Protein AF-A0A7V9UBV5-F1 (afdb_monomer_lite)

pLDDT: mean 81.03, std 19.46, range [36.88, 96.69]

Sequence (121 aa):
MRNALNIVEEVASTDLDSKALVRKEPTPKQLLAAELLCLGRPIKEIMVEVGIARSTLTRWRGSETFRSACSRMQEEIDEQRRQRLLTLSDEVVTALEQHLREGDVEVALELFRAMQGRRLE

Structure (mmCIF, N/CA/C/O backbone):
data_AF-A0A7V9UBV5-F1
#
_entry.id   AF-A0A7V9UBV5-F1
#
loop_
_atom_site.group_PDB
_atom_site.id
_atom_site.type_symbol
_atom_site.label_atom_id
_atom_site.label_alt_id
_atom_site.label_comp_id
_atom_site.label_asym_id
_atom_site.label_entity_id
_atom_site.label_seq_id
_atom_site.pdbx_PDB_ins_code
_atom_site.Cartn_x
_atom_site.Cartn_y
_atom_site.Cartn_z
_atom_site.occupancy
_atom_site.B_iso_or_equiv
_atom_site.auth_seq_id
_atom_site.auth_comp_id
_atom_site.auth_asym_id
_atom_site.auth_atom_id
_atom_site.pdbx_PDB_model_num
ATOM 1 N N . MET A 1 1 ? 64.851 37.289 3.596 1.00 40.97 1 MET A N 1
ATOM 2 C CA . MET A 1 1 ? 63.660 37.198 4.468 1.00 40.97 1 MET A CA 1
ATOM 3 C C . MET A 1 1 ? 62.559 36.548 3.650 1.00 40.97 1 MET A C 1
ATOM 5 O O . MET A 1 1 ? 62.185 37.101 2.626 1.00 40.97 1 MET A O 1
ATOM 9 N N . ARG A 1 2 ? 62.180 35.312 4.004 1.00 36.91 2 ARG A N 1
ATOM 10 C CA . ARG A 1 2 ? 61.186 34.497 3.284 1.00 36.91 2 ARG A CA 1
ATOM 11 C C . ARG A 1 2 ? 59.822 35.179 3.391 1.00 36.91 2 ARG A C 1
ATOM 13 O O . ARG A 1 2 ? 59.359 35.433 4.496 1.00 36.91 2 ARG A O 1
ATOM 20 N N . ASN A 1 3 ? 59.260 35.537 2.242 1.00 36.88 3 ASN A N 1
ATOM 21 C CA . ASN A 1 3 ? 58.060 36.352 2.125 1.00 36.88 3 ASN A CA 1
ATOM 22 C C . ASN A 1 3 ? 56.827 35.496 2.451 1.00 36.88 3 ASN A C 1
ATOM 24 O O . ASN A 1 3 ? 56.643 34.432 1.861 1.00 36.88 3 ASN A O 1
ATOM 28 N N . ALA A 1 4 ? 56.001 35.952 3.392 1.00 46.19 4 ALA A N 1
ATOM 29 C CA . ALA A 1 4 ? 54.821 35.266 3.927 1.00 46.19 4 ALA A CA 1
ATOM 30 C C . ALA A 1 4 ? 5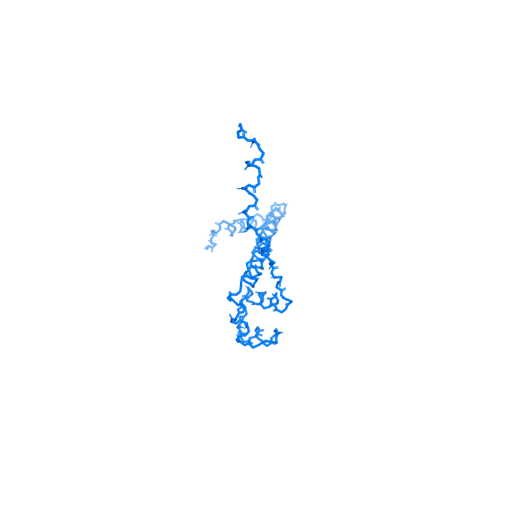3.628 35.211 2.942 1.00 46.19 4 ALA A C 1
ATOM 32 O O . ALA A 1 4 ? 52.475 35.172 3.355 1.00 46.19 4 ALA A O 1
ATOM 33 N N . LEU A 1 5 ? 53.909 35.212 1.637 1.00 43.06 5 LEU A N 1
ATOM 34 C CA . LEU A 1 5 ? 52.925 35.224 0.553 1.00 43.06 5 LEU A CA 1
ATOM 35 C C . LEU A 1 5 ? 52.774 33.868 -0.155 1.00 43.06 5 LEU A C 1
ATOM 37 O O . LEU A 1 5 ? 51.871 33.723 -0.963 1.00 43.06 5 LEU A O 1
ATOM 41 N N . ASN A 1 6 ? 53.579 32.856 0.193 1.00 48.31 6 ASN A N 1
ATOM 42 C CA . ASN A 1 6 ? 53.541 31.534 -0.455 1.00 48.31 6 ASN A CA 1
ATOM 43 C C . ASN A 1 6 ? 52.796 30.435 0.327 1.00 48.31 6 ASN A C 1
ATOM 45 O O . ASN A 1 6 ? 52.915 29.270 -0.025 1.00 48.31 6 ASN A O 1
ATOM 49 N N . ILE A 1 7 ? 52.046 30.760 1.387 1.00 41.88 7 ILE A N 1
ATOM 50 C CA . ILE A 1 7 ? 51.299 29.747 2.172 1.00 41.88 7 ILE A CA 1
ATOM 51 C C . ILE A 1 7 ? 49.801 29.715 1.811 1.00 41.88 7 ILE A C 1
ATOM 53 O O . ILE A 1 7 ? 49.086 28.807 2.219 1.00 41.88 7 ILE A O 1
ATOM 57 N N . VAL A 1 8 ? 49.309 30.656 0.999 1.00 44.22 8 VAL A N 1
ATOM 58 C CA . VAL A 1 8 ? 47.872 30.725 0.660 1.00 44.22 8 VAL A CA 1
ATOM 59 C C . VAL A 1 8 ? 47.545 30.092 -0.703 1.00 44.22 8 VAL A C 1
ATOM 61 O O . VAL A 1 8 ? 46.382 29.823 -0.980 1.00 44.22 8 VAL A O 1
ATOM 64 N N . GLU A 1 9 ? 48.542 29.765 -1.531 1.00 43.94 9 GLU A N 1
ATOM 65 C CA . GLU A 1 9 ? 48.312 29.199 -2.876 1.00 43.94 9 GLU A CA 1
ATOM 66 C C . GLU A 1 9 ? 48.383 27.663 -2.964 1.00 43.94 9 GLU A C 1
ATOM 68 O O . GLU A 1 9 ? 48.060 27.103 -4.006 1.00 43.94 9 GLU A O 1
ATOM 73 N N . GLU A 1 10 ? 48.718 26.950 -1.882 1.00 44.16 10 GLU A N 1
ATOM 74 C CA . GLU A 1 10 ? 48.948 25.490 -1.913 1.00 44.16 10 GLU A CA 1
ATOM 75 C C . GLU A 1 10 ? 47.912 24.671 -1.115 1.00 44.16 10 GLU A C 1
ATOM 77 O O . GLU A 1 10 ? 48.214 23.611 -0.575 1.00 44.16 10 GLU A O 1
ATOM 82 N N . VAL A 1 11 ? 46.664 25.148 -1.018 1.00 45.47 11 VAL A N 1
ATOM 83 C CA . VAL A 1 11 ? 45.534 24.339 -0.490 1.00 45.47 11 VAL A CA 1
ATOM 84 C C . VAL A 1 11 ? 44.293 24.399 -1.395 1.00 45.47 11 VAL A C 1
ATOM 86 O O . VAL A 1 11 ? 43.266 23.802 -1.098 1.00 45.47 11 VAL A O 1
ATOM 89 N N . ALA A 1 12 ? 44.385 25.034 -2.566 1.00 41.94 12 ALA A N 1
ATOM 90 C CA . ALA A 1 12 ? 43.315 25.019 -3.569 1.00 41.94 12 ALA A CA 1
ATOM 91 C C . ALA A 1 12 ? 43.430 23.843 -4.565 1.00 41.94 12 ALA A C 1
ATOM 93 O O . ALA A 1 12 ? 42.857 23.893 -5.645 1.00 41.94 12 ALA A O 1
ATOM 94 N N . SER A 1 13 ? 44.156 22.780 -4.197 1.00 45.88 13 SER A N 1
ATOM 95 C CA . SER A 1 13 ? 44.192 21.496 -4.915 1.00 45.88 13 SER A CA 1
ATOM 96 C C . SER A 1 13 ? 43.391 20.426 -4.169 1.00 45.88 13 SER A C 1
ATOM 98 O O . SER A 1 13 ? 43.801 19.272 -4.052 1.00 45.88 13 SER A O 1
ATOM 100 N N . THR A 1 14 ? 42.226 20.793 -3.647 1.00 42.12 14 THR A N 1
ATOM 101 C CA . THR A 1 14 ? 41.133 19.835 -3.534 1.00 42.12 14 THR A CA 1
ATOM 102 C C . THR A 1 14 ? 40.313 19.952 -4.806 1.00 42.12 14 THR A C 1
ATOM 104 O O . THR A 1 14 ? 39.294 20.636 -4.848 1.00 42.12 14 THR A O 1
ATOM 107 N N . ASP A 1 15 ? 40.772 19.223 -5.828 1.00 45.06 15 ASP A N 1
ATOM 108 C CA . ASP A 1 15 ? 39.959 18.640 -6.901 1.00 45.06 15 ASP A CA 1
ATOM 109 C C . ASP A 1 15 ? 38.851 17.756 -6.287 1.00 45.06 15 ASP A C 1
ATOM 111 O O . ASP A 1 15 ? 38.732 16.555 -6.523 1.00 45.06 15 ASP A O 1
ATOM 115 N N . LEU A 1 16 ? 37.980 18.361 -5.482 1.00 44.38 16 LEU A N 1
ATOM 116 C CA . LEU A 1 16 ? 36.606 17.923 -5.309 1.00 44.38 16 LEU A CA 1
ATOM 117 C C . LEU A 1 16 ? 35.806 18.530 -6.456 1.00 44.38 16 LEU A C 1
ATOM 119 O O . LEU A 1 16 ? 34.766 19.159 -6.264 1.00 44.38 16 LEU A O 1
ATOM 123 N N . ASP A 1 17 ? 36.336 18.344 -7.663 1.00 41.16 17 ASP A N 1
ATOM 124 C CA . ASP A 1 17 ? 35.650 18.636 -8.889 1.00 41.16 17 ASP A CA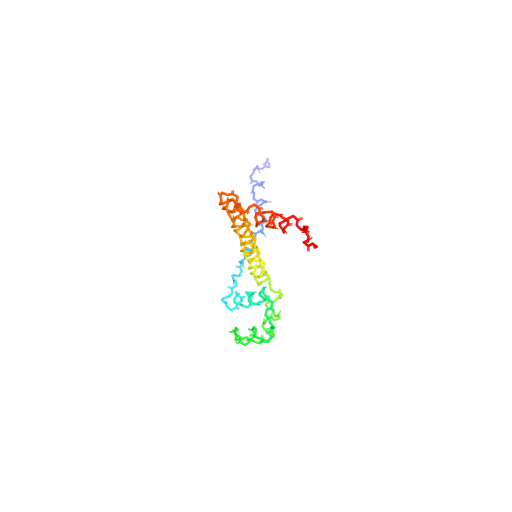 1
ATOM 125 C C . ASP A 1 17 ? 34.405 17.756 -8.920 1.00 41.16 17 ASP A C 1
ATOM 127 O O . ASP A 1 17 ? 34.434 16.550 -9.176 1.00 41.16 17 ASP A O 1
ATOM 131 N N . SER A 1 18 ? 33.288 18.384 -8.573 1.00 42.06 18 SER A N 1
ATOM 132 C CA . SER A 1 18 ? 32.274 18.708 -9.573 1.00 42.06 18 SER A CA 1
ATOM 133 C C . SER A 1 18 ? 31.614 17.530 -10.290 1.00 42.06 18 SER A C 1
ATOM 135 O O . SER A 1 18 ? 30.787 17.734 -11.174 1.00 42.06 18 SER A O 1
ATOM 137 N N . LYS A 1 19 ? 31.827 16.292 -9.842 1.00 41.81 19 LYS A N 1
ATOM 138 C CA . LYS A 1 19 ? 30.844 15.224 -9.994 1.00 41.81 19 LYS A CA 1
ATOM 139 C C . LYS A 1 19 ? 29.849 15.360 -8.851 1.00 41.81 19 LYS A C 1
ATOM 141 O O . LYS A 1 19 ? 29.686 14.462 -8.028 1.00 41.81 19 LYS A O 1
ATOM 146 N N . ALA A 1 20 ? 29.144 16.495 -8.822 1.00 45.09 20 ALA A N 1
ATOM 147 C CA . ALA A 1 20 ? 27.795 16.495 -8.289 1.00 45.09 20 ALA A CA 1
ATOM 148 C C . ALA A 1 20 ? 27.131 15.264 -8.909 1.00 45.09 20 ALA A C 1
ATOM 150 O O . ALA A 1 20 ? 27.025 15.165 -10.133 1.00 45.09 20 ALA A O 1
ATOM 151 N N . LEU A 1 21 ? 26.850 14.255 -8.083 1.00 51.72 21 LEU A N 1
ATOM 152 C CA . LEU A 1 21 ? 26.128 13.063 -8.486 1.00 51.72 21 LEU A CA 1
ATOM 153 C C . LEU A 1 21 ? 24.801 13.581 -9.018 1.00 51.72 21 LEU A C 1
ATOM 155 O O . LEU A 1 21 ? 23.884 13.819 -8.236 1.00 51.72 21 LEU A O 1
ATOM 159 N N . VAL A 1 22 ? 24.727 13.836 -10.326 1.00 51.88 22 VAL A N 1
ATOM 160 C CA . VAL A 1 22 ? 23.481 14.131 -11.012 1.00 51.88 22 VAL A CA 1
ATOM 161 C C . VAL A 1 22 ? 22.666 12.879 -10.770 1.00 51.88 22 VAL A C 1
ATOM 163 O O . VAL A 1 22 ? 22.870 11.855 -11.427 1.00 51.88 22 VAL A O 1
ATOM 166 N N . ARG A 1 23 ? 21.835 12.917 -9.724 1.00 57.66 23 ARG A N 1
ATOM 167 C CA . ARG A 1 23 ? 20.884 11.866 -9.417 1.00 57.66 23 ARG A CA 1
ATOM 168 C C . ARG A 1 23 ? 19.983 11.859 -10.628 1.00 57.66 23 ARG A C 1
ATOM 170 O O . ARG A 1 23 ? 19.148 12.737 -10.804 1.00 57.66 23 ARG A O 1
ATOM 177 N N . LYS A 1 24 ? 20.273 10.947 -11.551 1.00 75.38 24 LYS A N 1
ATOM 178 C CA . LYS A 1 24 ? 19.469 10.781 -12.745 1.00 75.38 24 LYS A CA 1
ATOM 179 C C . LYS A 1 24 ? 18.081 10.450 -12.237 1.00 75.38 24 LYS A C 1
ATOM 181 O O . LYS A 1 24 ? 17.939 9.433 -11.564 1.00 75.38 24 LYS A O 1
ATOM 186 N N . GLU A 1 25 ? 17.118 11.319 -12.501 1.00 84.50 25 GLU A N 1
ATOM 187 C CA . GLU A 1 25 ? 15.731 11.082 -12.124 1.00 84.50 25 GLU A CA 1
ATOM 188 C C . GLU A 1 25 ? 15.204 9.840 -12.862 1.00 84.50 25 GLU A C 1
ATOM 190 O O . GLU A 1 25 ? 15.602 9.580 -14.011 1.00 84.50 25 GLU A O 1
ATOM 195 N N . PRO A 1 26 ? 14.351 9.025 -12.220 1.00 87.19 26 PRO A N 1
ATOM 196 C CA . PRO A 1 26 ? 13.741 7.881 -12.871 1.00 87.19 26 PRO A CA 1
ATOM 197 C C . PRO A 1 26 ? 12.827 8.360 -14.000 1.00 87.19 26 PRO A C 1
ATOM 199 O O . PRO A 1 26 ? 12.046 9.298 -13.866 1.00 87.19 26 PRO A O 1
ATOM 202 N N . THR A 1 27 ? 12.910 7.686 -15.142 1.00 92.38 27 THR A N 1
ATOM 203 C CA . THR A 1 27 ? 11.976 7.936 -16.249 1.00 92.38 27 THR A CA 1
ATOM 204 C C . THR A 1 27 ? 10.543 7.533 -15.862 1.00 92.38 27 THR A C 1
ATOM 206 O O . THR A 1 27 ? 10.376 6.654 -15.015 1.00 92.38 27 THR A O 1
ATOM 209 N N . PRO A 1 28 ? 9.493 8.054 -16.527 1.00 92.75 28 PRO A N 1
ATOM 210 C CA . PRO A 1 28 ? 8.109 7.652 -16.244 1.00 92.75 28 PRO A CA 1
ATOM 211 C C . PRO A 1 28 ? 7.878 6.136 -16.330 1.00 92.75 28 PRO A C 1
ATOM 213 O O . PRO A 1 28 ? 7.187 5.557 -15.499 1.00 92.75 28 PRO A O 1
ATOM 216 N N . LYS A 1 29 ? 8.536 5.454 -17.279 1.00 93.81 29 LYS A N 1
ATOM 217 C CA . LYS A 1 29 ? 8.483 3.985 -17.380 1.00 93.81 29 LYS A CA 1
ATOM 218 C C . LYS A 1 29 ? 9.164 3.278 -16.205 1.00 93.81 29 LYS A C 1
ATOM 220 O O . LYS A 1 29 ? 8.739 2.195 -15.821 1.00 93.81 29 LYS A O 1
ATOM 225 N N . GLN A 1 30 ? 10.230 3.861 -15.657 1.00 93.62 30 GLN A N 1
ATOM 226 C CA . GLN A 1 30 ? 10.884 3.344 -14.455 1.00 93.62 30 GLN A CA 1
ATOM 227 C C . GLN A 1 30 ? 10.011 3.539 -13.217 1.00 93.62 30 GLN A C 1
ATOM 229 O O . GLN A 1 30 ? 9.937 2.624 -12.408 1.00 93.62 30 GLN A O 1
ATOM 234 N N . LEU A 1 31 ? 9.327 4.679 -13.097 1.00 94.12 31 LEU A N 1
ATOM 235 C CA . LEU A 1 31 ? 8.365 4.920 -12.020 1.00 94.12 31 LEU A CA 1
ATOM 236 C C . LEU A 1 31 ? 7.212 3.913 -12.071 1.00 94.12 31 LEU A C 1
ATOM 238 O O . LEU A 1 31 ? 6.983 3.219 -11.087 1.00 94.12 31 LEU A O 1
ATOM 242 N N . LEU A 1 32 ? 6.583 3.738 -13.238 1.00 94.62 32 LEU A N 1
ATOM 243 C CA . LEU A 1 32 ? 5.504 2.761 -13.415 1.00 94.62 32 LEU A CA 1
ATOM 244 C C . LEU A 1 32 ? 5.970 1.322 -13.129 1.00 94.62 32 LEU A C 1
ATOM 246 O O . LEU A 1 32 ? 5.292 0.556 -12.453 1.00 94.62 32 LEU A O 1
ATOM 250 N N . ALA A 1 33 ? 7.157 0.936 -13.607 1.00 95.06 33 ALA A N 1
ATOM 251 C CA . ALA A 1 33 ? 7.702 -0.387 -13.314 1.00 95.06 33 ALA A CA 1
ATOM 252 C C . ALA A 1 33 ? 8.021 -0.583 -11.820 1.00 95.06 33 ALA A C 1
ATOM 254 O O . ALA A 1 33 ? 7.868 -1.695 -11.318 1.00 95.06 33 ALA A O 1
ATOM 255 N N . ALA A 1 34 ? 8.481 0.459 -11.120 1.00 92.81 34 ALA A N 1
ATOM 256 C CA . ALA A 1 34 ? 8.738 0.420 -9.682 1.00 92.81 34 ALA A CA 1
ATOM 257 C C . ALA A 1 34 ? 7.432 0.273 -8.887 1.00 92.81 34 ALA A C 1
ATOM 259 O O . ALA A 1 34 ? 7.350 -0.592 -8.021 1.00 92.81 34 ALA A O 1
ATOM 260 N N . GLU A 1 35 ? 6.399 1.036 -9.247 1.00 92.88 35 GLU A N 1
ATOM 261 C CA . GLU A 1 35 ? 5.053 0.933 -8.676 1.00 92.88 35 GLU A CA 1
ATOM 262 C C . GLU A 1 35 ? 4.495 -0.488 -8.789 1.00 92.88 35 GLU A C 1
ATOM 264 O O . GLU A 1 35 ? 4.180 -1.122 -7.782 1.00 92.88 35 GLU A O 1
ATOM 269 N N . LEU A 1 36 ? 4.460 -1.045 -10.002 1.00 94.00 36 LEU A N 1
ATOM 270 C CA . LEU A 1 36 ? 3.928 -2.389 -10.224 1.00 94.00 36 LEU A CA 1
ATOM 271 C C . LEU A 1 36 ? 4.736 -3.474 -9.492 1.00 94.00 36 LEU A C 1
ATOM 273 O O . LEU A 1 36 ? 4.168 -4.478 -9.056 1.00 94.00 36 LEU A O 1
ATOM 277 N N . LEU A 1 37 ? 6.051 -3.279 -9.327 1.00 92.50 37 LEU A N 1
ATOM 278 C CA . LEU A 1 37 ? 6.889 -4.168 -8.520 1.00 92.50 37 LEU A CA 1
ATOM 279 C C . LEU A 1 37 ? 6.537 -4.090 -7.031 1.00 92.50 37 LEU A C 1
ATOM 281 O O . LEU A 1 37 ? 6.416 -5.138 -6.398 1.00 92.50 37 LEU A O 1
ATOM 285 N N . CYS A 1 38 ? 6.359 -2.889 -6.478 1.00 89.00 38 CYS A N 1
ATOM 286 C CA . CYS A 1 38 ? 5.958 -2.690 -5.081 1.00 89.00 38 CYS A CA 1
ATOM 287 C C . CYS A 1 38 ? 4.555 -3.252 -4.799 1.00 89.00 38 CYS A C 1
ATOM 289 O O . CYS A 1 38 ? 4.305 -3.795 -3.725 1.00 89.00 38 CYS A O 1
ATOM 291 N N . LEU A 1 39 ? 3.662 -3.220 -5.791 1.00 89.50 39 LEU A N 1
ATOM 292 C CA . LEU A 1 39 ? 2.349 -3.871 -5.739 1.00 89.50 39 LEU A CA 1
ATOM 293 C C . LEU A 1 39 ? 2.413 -5.406 -5.882 1.00 89.50 39 LEU A C 1
ATOM 295 O O . LEU A 1 39 ? 1.379 -6.070 -5.832 1.00 89.50 39 LEU A O 1
ATOM 299 N N . GLY A 1 40 ? 3.603 -5.988 -6.067 1.00 91.69 40 GLY A N 1
ATOM 300 C CA . GLY A 1 40 ? 3.802 -7.436 -6.155 1.00 91.69 40 GLY A CA 1
ATOM 301 C C . GLY A 1 40 ? 3.348 -8.058 -7.477 1.00 91.69 40 GLY A C 1
ATOM 302 O O . GLY A 1 40 ? 3.132 -9.271 -7.540 1.00 91.69 40 GLY A O 1
ATOM 303 N N . ARG A 1 41 ? 3.191 -7.263 -8.544 1.00 94.19 41 ARG A N 1
ATOM 304 C CA . ARG A 1 41 ? 2.714 -7.775 -9.836 1.00 94.19 41 ARG A CA 1
ATOM 305 C C . ARG A 1 41 ? 3.743 -8.718 -10.480 1.00 94.19 41 ARG A C 1
ATOM 307 O O . ARG A 1 41 ? 4.954 -8.497 -10.371 1.00 94.19 41 ARG A O 1
ATOM 314 N N . PRO A 1 42 ? 3.303 -9.773 -11.193 1.00 95.50 42 PRO A N 1
ATOM 315 C CA . PRO A 1 42 ? 4.215 -10.677 -11.885 1.00 95.50 42 PRO A CA 1
ATOM 316 C C . PRO A 1 42 ? 5.056 -9.953 -12.942 1.00 95.50 42 PRO A C 1
ATOM 318 O O . PRO A 1 42 ? 4.533 -9.202 -13.759 1.00 95.50 42 PRO A O 1
ATOM 321 N N . ILE A 1 43 ? 6.355 -10.266 -13.022 1.00 93.69 43 ILE A N 1
ATOM 322 C CA . ILE A 1 43 ? 7.299 -9.629 -13.968 1.00 93.69 43 ILE A CA 1
ATOM 323 C C . ILE A 1 43 ? 6.785 -9.629 -15.419 1.00 93.69 43 ILE A C 1
ATOM 325 O O . ILE A 1 43 ? 7.007 -8.664 -16.147 1.00 93.69 43 ILE A O 1
ATOM 329 N N . LYS A 1 44 ? 6.110 -10.704 -15.850 1.00 95.25 44 LYS A N 1
ATOM 330 C CA . LYS A 1 44 ? 5.556 -10.806 -17.209 1.00 95.25 44 LYS A CA 1
ATOM 331 C C . LYS A 1 44 ? 4.483 -9.748 -17.477 1.00 95.25 44 LYS A C 1
ATOM 333 O O . LYS A 1 44 ? 4.494 -9.166 -18.554 1.00 95.25 44 LYS A O 1
ATOM 338 N N . GLU A 1 45 ? 3.605 -9.488 -16.512 1.00 95.56 45 GLU A N 1
ATOM 339 C CA . GLU A 1 45 ? 2.579 -8.446 -16.625 1.00 95.56 45 GLU A CA 1
ATOM 340 C C . GLU A 1 45 ? 3.223 -7.064 -16.664 1.00 95.56 45 GLU A C 1
ATOM 342 O O . GLU A 1 45 ? 2.932 -6.287 -17.565 1.00 95.56 45 GLU A O 1
ATOM 347 N N . ILE A 1 46 ? 4.193 -6.808 -15.779 1.00 95.88 46 ILE A N 1
ATOM 348 C CA . ILE A 1 46 ? 4.931 -5.536 -15.734 1.00 95.88 46 ILE A CA 1
ATOM 349 C C . ILE A 1 46 ? 5.590 -5.233 -17.083 1.00 95.88 46 ILE A C 1
ATOM 351 O O . ILE A 1 46 ? 5.536 -4.110 -17.575 1.00 95.88 46 ILE A O 1
ATOM 355 N N . MET A 1 47 ? 6.213 -6.233 -17.711 1.00 96.69 47 MET A N 1
ATOM 356 C CA . MET A 1 47 ? 6.843 -6.066 -19.023 1.00 96.69 47 MET A CA 1
ATOM 357 C C . MET A 1 47 ? 5.848 -5.651 -20.109 1.00 96.69 47 MET A C 1
ATOM 359 O O . MET A 1 47 ? 6.178 -4.800 -20.936 1.00 96.69 47 MET A O 1
ATOM 363 N N . VAL A 1 48 ? 4.663 -6.265 -20.116 1.00 96.44 48 VAL A N 1
ATOM 364 C CA . VAL A 1 48 ? 3.600 -5.974 -21.085 1.00 96.44 48 VAL A CA 1
ATOM 365 C C . VAL A 1 48 ? 3.021 -4.586 -20.828 1.00 96.44 48 VAL A C 1
ATOM 367 O O . VAL A 1 48 ? 2.945 -3.784 -21.752 1.00 96.44 48 VAL A O 1
ATOM 370 N N . GLU A 1 49 ? 2.692 -4.283 -19.576 1.00 96.38 49 GLU A N 1
ATOM 371 C CA . GLU A 1 49 ? 2.040 -3.039 -19.165 1.00 96.38 49 GLU A CA 1
ATOM 372 C C . GLU A 1 49 ? 2.941 -1.812 -19.376 1.00 96.38 49 GLU A C 1
ATOM 374 O O . GLU A 1 49 ? 2.516 -0.799 -19.923 1.00 96.38 49 GLU A O 1
ATOM 379 N N . VAL A 1 50 ? 4.228 -1.923 -19.040 1.00 95.94 50 VAL A N 1
ATOM 380 C CA . VAL A 1 50 ? 5.210 -0.839 -19.230 1.00 95.94 50 VAL A CA 1
ATOM 381 C C . VAL A 1 50 ? 5.736 -0.791 -20.680 1.00 95.94 50 VAL A C 1
ATOM 383 O O . VAL A 1 50 ? 6.333 0.203 -21.120 1.00 95.94 50 VAL A O 1
ATOM 386 N N . GLY A 1 51 ? 5.550 -1.872 -21.444 1.00 96.00 51 GLY A N 1
ATOM 387 C CA . GLY A 1 51 ? 6.065 -2.023 -22.804 1.00 96.00 51 GLY A CA 1
ATOM 388 C C . GLY A 1 51 ? 7.595 -2.058 -22.844 1.00 96.00 51 GLY A C 1
ATOM 389 O O . GLY A 1 51 ? 8.224 -1.222 -23.505 1.00 96.00 51 GLY A O 1
ATOM 390 N N . ILE A 1 52 ? 8.205 -2.980 -22.089 1.00 96.38 52 ILE A N 1
ATOM 391 C CA . ILE A 1 52 ? 9.664 -3.157 -21.992 1.00 96.38 52 ILE A CA 1
ATOM 392 C C . ILE A 1 52 ? 10.085 -4.627 -22.078 1.00 96.38 52 ILE A C 1
ATOM 394 O O . ILE A 1 52 ? 9.367 -5.541 -21.681 1.00 96.38 52 ILE A O 1
ATOM 398 N N . ALA A 1 53 ? 11.316 -4.862 -22.533 1.00 95.69 53 ALA A N 1
ATOM 399 C CA . ALA A 1 53 ? 11.922 -6.189 -22.502 1.00 95.69 53 ALA A CA 1
ATOM 400 C C . ALA A 1 53 ? 12.377 -6.576 -21.082 1.00 95.69 53 ALA A C 1
ATOM 402 O O . ALA A 1 53 ? 12.820 -5.727 -20.303 1.00 95.69 53 ALA A O 1
ATOM 403 N N . ARG A 1 54 ? 12.398 -7.882 -20.778 1.00 94.44 54 ARG A N 1
ATOM 404 C CA . ARG A 1 54 ? 12.879 -8.415 -19.487 1.00 94.44 54 ARG A CA 1
ATOM 405 C C . ARG A 1 54 ? 14.287 -7.931 -19.140 1.00 94.44 54 ARG A C 1
ATOM 407 O O . ARG A 1 54 ? 14.551 -7.567 -18.001 1.00 94.44 54 ARG A O 1
ATOM 414 N N . SER A 1 55 ? 15.179 -7.898 -20.130 1.00 96.06 55 SER A N 1
ATOM 415 C CA . SER A 1 55 ? 16.559 -7.419 -19.978 1.00 96.06 55 SER A CA 1
ATOM 416 C C . SER A 1 55 ? 16.626 -5.960 -19.519 1.00 96.06 55 SER A C 1
ATOM 418 O O . SER A 1 55 ? 17.505 -5.601 -18.737 1.00 96.06 55 SER A O 1
ATOM 420 N N . THR A 1 56 ? 15.670 -5.130 -19.949 1.00 95.50 56 THR A N 1
ATOM 421 C CA . THR A 1 56 ? 15.578 -3.720 -19.551 1.00 95.50 56 THR A CA 1
ATOM 422 C C . THR A 1 56 ? 15.212 -3.605 -18.077 1.00 95.50 56 THR A C 1
ATOM 424 O O . THR A 1 56 ? 15.888 -2.884 -17.346 1.00 95.50 56 THR A O 1
ATOM 427 N N . LEU A 1 57 ? 14.217 -4.373 -17.624 1.00 94.00 57 LEU A N 1
ATOM 428 C CA . LEU A 1 57 ? 13.825 -4.407 -16.216 1.00 94.00 57 LEU A CA 1
ATOM 429 C C . LEU A 1 57 ? 14.958 -4.938 -15.326 1.00 94.00 57 LEU A C 1
ATOM 431 O O . LEU A 1 57 ? 15.268 -4.335 -14.301 1.00 94.00 57 LEU A O 1
ATOM 435 N N . THR A 1 58 ? 15.631 -6.018 -15.737 1.00 94.06 58 THR A N 1
ATOM 436 C CA . THR A 1 58 ? 16.796 -6.553 -15.013 1.00 94.06 58 THR A CA 1
ATOM 437 C C . THR A 1 58 ? 17.900 -5.505 -14.877 1.00 94.06 58 THR A C 1
ATOM 439 O O . THR A 1 58 ? 18.436 -5.323 -13.787 1.00 94.06 58 THR A O 1
ATOM 442 N N . ARG A 1 59 ? 18.207 -4.769 -15.953 1.00 94.00 59 ARG A N 1
ATOM 443 C CA . ARG A 1 59 ? 19.198 -3.685 -15.920 1.00 94.00 59 ARG A CA 1
ATOM 444 C C . ARG A 1 59 ? 18.785 -2.567 -14.964 1.00 94.00 59 ARG A C 1
ATOM 446 O O . ARG A 1 59 ? 19.623 -2.067 -14.221 1.00 94.00 59 ARG A O 1
ATOM 453 N N . TRP A 1 60 ? 17.512 -2.172 -14.965 1.00 94.25 60 TRP A N 1
ATOM 454 C CA . TRP A 1 60 ? 17.015 -1.134 -14.060 1.00 94.25 60 TRP A CA 1
ATOM 455 C C . TRP A 1 60 ? 17.112 -1.536 -12.595 1.00 94.25 60 TRP A C 1
ATOM 457 O O . TRP A 1 60 ? 17.551 -0.716 -11.798 1.00 94.25 60 TRP A O 1
ATOM 467 N N . ARG A 1 61 ? 16.823 -2.793 -12.240 1.00 89.62 61 ARG A N 1
ATOM 468 C CA . ARG A 1 61 ? 16.947 -3.278 -10.853 1.00 89.62 61 ARG A CA 1
ATOM 469 C C . ARG A 1 61 ? 18.355 -3.122 -10.264 1.00 89.62 61 ARG A C 1
ATOM 471 O O . ARG A 1 61 ? 18.480 -3.003 -9.051 1.00 89.62 61 ARG A O 1
ATOM 478 N N . GLY A 1 62 ? 19.392 -3.103 -11.103 1.00 88.69 62 GLY A N 1
ATOM 479 C CA . GLY A 1 62 ? 20.772 -2.836 -10.681 1.00 88.69 62 GLY A CA 1
ATOM 480 C C . GLY A 1 62 ? 21.140 -1.351 -10.582 1.00 88.69 62 GLY A C 1
ATOM 481 O O . GLY A 1 62 ? 22.223 -1.028 -10.108 1.00 88.69 62 GLY A O 1
ATOM 482 N N . SER A 1 63 ? 20.278 -0.439 -11.037 1.00 90.75 63 SER A N 1
ATOM 483 C CA . SER A 1 63 ? 20.554 1.001 -11.029 1.00 90.75 63 SER A CA 1
ATOM 484 C C . SER A 1 63 ? 20.106 1.664 -9.728 1.00 90.75 63 SER A C 1
ATOM 486 O O . SER A 1 63 ? 19.000 1.418 -9.248 1.00 90.75 63 SER A O 1
ATOM 488 N N . GLU A 1 64 ? 20.943 2.551 -9.187 1.00 88.25 64 GLU A N 1
ATOM 489 C CA . GLU A 1 64 ? 20.645 3.307 -7.961 1.00 88.25 64 GLU A CA 1
ATOM 490 C C . GLU A 1 64 ? 19.358 4.125 -8.084 1.00 88.25 64 GLU A C 1
ATOM 492 O O . GLU A 1 64 ? 18.489 4.054 -7.221 1.00 88.25 64 GLU A O 1
ATOM 497 N N . THR A 1 65 ? 19.189 4.816 -9.214 1.00 89.44 65 THR A N 1
ATOM 498 C CA . THR A 1 65 ? 17.987 5.590 -9.542 1.00 89.44 65 THR A CA 1
ATOM 499 C C . THR A 1 65 ? 16.702 4.782 -9.365 1.00 89.44 65 THR A C 1
ATOM 501 O O . THR A 1 65 ? 15.737 5.255 -8.773 1.00 89.44 65 THR A O 1
ATOM 504 N N . PHE A 1 66 ? 16.675 3.555 -9.887 1.00 91.31 66 PHE A N 1
ATOM 505 C CA . PHE A 1 66 ? 15.483 2.717 -9.832 1.00 91.31 66 PHE A CA 1
ATOM 506 C C . PHE A 1 66 ? 15.248 2.160 -8.429 1.00 91.31 66 PHE A C 1
ATOM 508 O O . PHE A 1 66 ? 14.112 2.121 -7.976 1.00 91.31 66 PHE A O 1
ATOM 515 N N . ARG A 1 67 ? 16.314 1.762 -7.721 1.00 90.81 67 ARG A N 1
ATOM 516 C CA . ARG A 1 67 ? 16.200 1.285 -6.336 1.00 90.81 67 ARG A CA 1
ATOM 517 C C . ARG A 1 67 ? 15.654 2.370 -5.415 1.00 90.81 67 ARG A C 1
ATOM 519 O O . ARG A 1 67 ? 14.729 2.094 -4.664 1.00 90.81 67 ARG A O 1
ATOM 526 N N . SER A 1 68 ? 16.161 3.596 -5.537 1.00 89.69 68 SER A N 1
ATOM 527 C CA . SER A 1 68 ? 15.650 4.745 -4.786 1.00 89.69 68 SER A CA 1
ATOM 528 C C . SER A 1 68 ? 14.175 5.022 -5.096 1.00 89.69 68 SER A C 1
ATOM 530 O O . SER A 1 68 ? 13.402 5.269 -4.174 1.00 89.69 68 SER A O 1
ATOM 532 N N . ALA A 1 69 ? 13.757 4.908 -6.363 1.00 90.06 69 ALA A N 1
ATOM 533 C CA . ALA A 1 69 ? 12.347 5.025 -6.735 1.00 90.06 69 ALA A CA 1
ATOM 534 C C . ALA A 1 69 ? 11.475 3.933 -6.085 1.00 90.06 69 ALA A C 1
ATOM 536 O O . ALA A 1 69 ? 10.420 4.251 -5.544 1.00 90.06 69 ALA A O 1
ATOM 537 N N . CYS A 1 70 ? 11.926 2.672 -6.075 1.00 91.31 70 CYS A N 1
ATOM 538 C CA . CYS A 1 70 ? 11.213 1.586 -5.394 1.00 91.31 70 CYS A CA 1
ATOM 539 C C . CYS A 1 70 ? 11.104 1.819 -3.883 1.00 91.31 70 CYS A C 1
ATOM 541 O O . CYS A 1 70 ? 10.042 1.596 -3.316 1.00 91.31 70 CYS A O 1
ATOM 543 N N . SER A 1 71 ? 12.181 2.264 -3.227 1.00 90.25 71 SER A N 1
ATOM 544 C CA . SER A 1 71 ? 12.161 2.560 -1.789 1.00 90.25 71 SER A CA 1
ATOM 545 C C . SER A 1 71 ? 11.147 3.650 -1.456 1.00 90.25 71 SER A C 1
ATOM 547 O O . SER A 1 71 ? 10.313 3.444 -0.584 1.00 90.25 71 SER A O 1
ATOM 549 N N . ARG A 1 72 ? 11.154 4.758 -2.207 1.00 90.56 72 ARG A N 1
ATOM 550 C CA . ARG A 1 72 ? 10.181 5.846 -2.026 1.00 90.56 72 ARG A CA 1
ATOM 551 C C . ARG A 1 72 ? 8.742 5.366 -2.205 1.00 90.56 72 ARG A C 1
ATOM 553 O O . ARG A 1 72 ? 7.887 5.674 -1.388 1.00 90.56 72 ARG A O 1
ATOM 560 N N . MET A 1 73 ? 8.490 4.573 -3.243 1.00 91.00 73 MET A N 1
ATOM 561 C CA . MET A 1 73 ? 7.165 4.007 -3.495 1.00 91.00 73 MET A CA 1
ATOM 562 C C . MET A 1 73 ? 6.719 3.064 -2.369 1.00 91.00 73 MET A C 1
ATOM 564 O O . MET A 1 73 ? 5.562 3.075 -1.964 1.00 91.00 73 MET A O 1
ATOM 568 N N . GLN A 1 74 ? 7.639 2.256 -1.837 1.00 91.12 74 GLN A N 1
ATOM 569 C CA . GLN A 1 74 ? 7.354 1.379 -0.706 1.00 91.12 74 GLN A CA 1
ATOM 570 C C . GLN A 1 74 ? 6.998 2.181 0.553 1.00 91.12 74 GLN A C 1
ATOM 572 O O . GLN A 1 74 ? 6.011 1.864 1.209 1.00 91.12 74 GLN A O 1
ATOM 577 N N . GLU A 1 75 ? 7.760 3.237 0.850 1.00 92.12 75 GLU A N 1
ATOM 578 C CA . GLU A 1 75 ? 7.489 4.153 1.964 1.00 92.12 75 GLU A CA 1
ATOM 579 C C . GLU A 1 75 ? 6.112 4.818 1.825 1.00 92.12 75 GLU A C 1
ATOM 581 O O . GLU A 1 75 ? 5.344 4.834 2.784 1.00 92.12 75 GLU A O 1
ATOM 586 N N . GLU A 1 76 ? 5.760 5.300 0.630 1.00 92.12 76 GLU A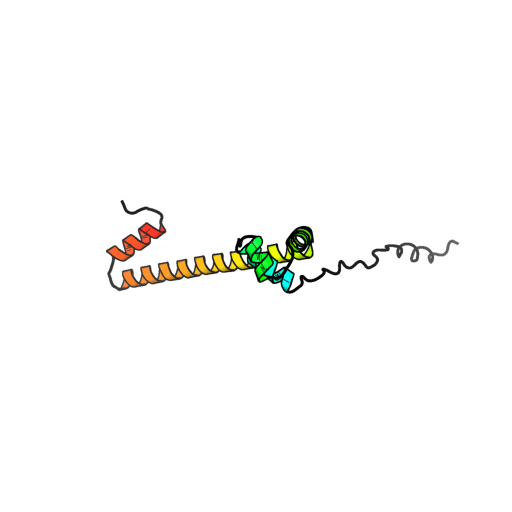 N 1
ATOM 587 C CA . GLU A 1 76 ? 4.446 5.895 0.351 1.00 92.12 76 GLU A CA 1
ATOM 588 C C . GLU A 1 76 ? 3.301 4.886 0.551 1.00 92.12 76 GLU A C 1
ATOM 590 O O . GLU A 1 76 ? 2.291 5.204 1.182 1.00 92.12 76 GLU A O 1
ATOM 595 N N . ILE A 1 77 ? 3.460 3.651 0.065 1.00 88.56 77 ILE A N 1
ATOM 596 C CA . ILE A 1 77 ? 2.467 2.581 0.241 1.00 88.56 77 ILE A CA 1
ATOM 597 C C . ILE A 1 77 ? 2.302 2.220 1.721 1.00 88.56 77 ILE A C 1
ATOM 599 O O . ILE A 1 77 ? 1.177 2.034 2.195 1.00 88.56 77 ILE A O 1
ATOM 603 N N . ASP A 1 78 ? 3.400 2.097 2.460 1.00 89.69 78 ASP A N 1
ATOM 604 C CA . ASP A 1 78 ? 3.353 1.732 3.874 1.00 89.69 78 ASP A CA 1
ATOM 605 C C . ASP A 1 78 ? 2.764 2.858 4.728 1.00 89.69 78 ASP A C 1
ATOM 607 O O . ASP A 1 78 ? 1.969 2.593 5.633 1.00 89.69 78 ASP A O 1
ATOM 611 N N . GLU A 1 79 ? 3.040 4.112 4.379 1.00 93.81 79 GLU A N 1
ATOM 612 C CA . GLU A 1 79 ? 2.413 5.277 4.995 1.00 93.81 79 GLU A CA 1
ATOM 613 C C . GLU A 1 79 ? 0.897 5.308 4.748 1.00 93.81 79 GLU A C 1
ATOM 615 O O . GLU A 1 79 ? 0.116 5.470 5.688 1.00 93.81 79 GLU A O 1
ATOM 620 N N . GLN A 1 80 ? 0.449 5.055 3.515 1.00 92.06 80 GLN A N 1
ATOM 621 C CA . GLN A 1 80 ? -0.981 4.949 3.200 1.00 92.06 80 GLN A CA 1
ATOM 622 C C . GLN A 1 80 ? -1.662 3.817 3.980 1.00 92.06 80 GLN A C 1
ATOM 624 O O . GLN A 1 80 ? -2.774 3.984 4.490 1.00 92.06 80 GLN A O 1
ATOM 629 N N . ARG A 1 81 ? -1.002 2.660 4.105 1.00 89.56 81 ARG A N 1
ATOM 630 C CA . ARG A 1 81 ? -1.504 1.530 4.903 1.00 89.56 81 ARG A CA 1
ATOM 631 C C . ARG A 1 81 ? -1.622 1.902 6.376 1.00 89.56 81 ARG A C 1
ATOM 633 O O . ARG A 1 81 ? -2.657 1.632 6.981 1.00 89.56 81 ARG A O 1
ATOM 640 N N . ARG A 1 82 ? -0.595 2.541 6.940 1.00 93.12 82 ARG A N 1
ATOM 641 C CA . ARG A 1 82 ? -0.585 3.012 8.329 1.00 93.12 82 ARG A CA 1
ATOM 642 C C . ARG A 1 82 ? -1.710 4.012 8.576 1.00 93.12 82 ARG A C 1
ATOM 644 O O . ARG A 1 82 ? -2.447 3.863 9.546 1.00 93.12 82 ARG A O 1
ATOM 651 N N . GLN A 1 83 ? -1.888 4.979 7.679 1.00 94.56 83 GLN A N 1
ATOM 652 C CA . GLN A 1 83 ? -2.963 5.960 7.781 1.00 94.56 83 GLN A CA 1
ATOM 653 C C . GLN A 1 83 ? -4.339 5.289 7.748 1.00 94.56 83 GLN A C 1
ATOM 655 O O . GLN A 1 83 ? -5.192 5.594 8.575 1.00 94.56 83 GLN A O 1
ATOM 660 N N . ARG A 1 84 ? -4.537 4.316 6.852 1.00 94.31 84 ARG A N 1
ATOM 661 C CA . ARG A 1 84 ? -5.787 3.552 6.775 1.00 94.31 84 ARG A CA 1
ATOM 662 C C . ARG A 1 84 ? -6.069 2.759 8.051 1.00 94.31 84 ARG A C 1
ATOM 664 O O . ARG A 1 84 ? -7.219 2.696 8.472 1.00 94.31 84 ARG A O 1
ATOM 671 N N . LEU A 1 85 ? -5.045 2.170 8.670 1.00 91.56 85 LEU A N 1
ATOM 672 C CA . LEU A 1 85 ? -5.193 1.475 9.953 1.00 91.56 85 LEU A CA 1
ATOM 673 C C . LEU A 1 85 ? -5.607 2.432 11.077 1.00 91.56 85 LEU A C 1
ATOM 675 O O . LEU A 1 85 ? -6.474 2.083 11.875 1.00 91.56 85 LEU A O 1
ATOM 679 N N . LEU A 1 86 ? -5.021 3.631 11.129 1.00 91.62 86 LEU A N 1
ATOM 680 C CA . LEU A 1 86 ? -5.401 4.642 12.118 1.00 91.62 86 LEU A CA 1
ATOM 681 C C . LEU A 1 86 ? -6.847 5.100 11.923 1.00 91.62 86 LEU A C 1
ATOM 683 O O . LEU A 1 86 ? -7.616 5.072 12.875 1.00 91.62 86 LEU A O 1
ATOM 687 N N . THR A 1 87 ? -7.245 5.412 10.687 1.00 94.56 87 THR A N 1
ATOM 688 C CA . THR A 1 87 ? -8.630 5.793 10.375 1.00 94.56 87 THR A CA 1
ATOM 689 C C . THR A 1 87 ? -9.626 4.698 10.754 1.00 94.56 87 THR A C 1
ATOM 691 O O . THR A 1 87 ? -10.622 4.985 11.407 1.00 94.56 87 THR A O 1
ATOM 694 N N . LEU A 1 88 ? -9.339 3.435 10.425 1.00 92.06 88 LEU A N 1
ATOM 695 C CA . LEU A 1 88 ? -10.187 2.315 10.845 1.00 92.06 88 LEU A CA 1
ATOM 696 C C . LEU A 1 88 ? -10.267 2.184 12.372 1.00 92.06 88 LEU A C 1
ATOM 698 O O . LEU A 1 88 ? -11.312 1.819 12.901 1.00 92.06 88 LEU A O 1
ATOM 702 N N . SER A 1 89 ? -9.182 2.478 13.090 1.00 88.75 89 SER A N 1
ATOM 703 C CA . SER A 1 89 ? -9.191 2.450 14.557 1.00 88.75 89 SER A CA 1
ATOM 704 C C . SER A 1 89 ? -10.112 3.534 15.127 1.00 88.75 89 SER A C 1
ATOM 706 O O . SER A 1 89 ? -10.893 3.247 16.033 1.00 88.75 89 SER A O 1
ATOM 708 N N . ASP A 1 90 ? -10.079 4.742 14.562 1.00 92.88 90 ASP A N 1
ATOM 709 C CA . ASP A 1 90 ? -10.963 5.845 14.961 1.00 92.88 90 ASP A CA 1
ATOM 710 C C . ASP A 1 90 ? -12.440 5.534 14.664 1.00 92.88 90 ASP A C 1
ATOM 712 O O . ASP A 1 90 ? -13.319 5.805 15.487 1.00 92.88 90 ASP A O 1
ATOM 716 N N . GLU A 1 91 ? -12.726 4.915 13.515 1.00 93.00 91 GLU A N 1
ATOM 717 C CA . GLU A 1 91 ? -14.077 4.463 13.156 1.00 93.00 91 GLU A CA 1
ATOM 718 C C . GLU A 1 91 ? -14.609 3.420 14.149 1.00 93.00 91 GLU A C 1
ATOM 720 O O . GLU A 1 91 ? -15.760 3.503 14.581 1.00 93.00 91 GLU A O 1
ATOM 725 N N . VAL A 1 92 ? -13.767 2.474 14.576 1.00 89.94 92 VAL A N 1
ATOM 726 C CA . VAL A 1 92 ? -14.136 1.460 15.575 1.00 89.94 92 VAL A CA 1
ATOM 727 C C . VAL A 1 92 ? -14.438 2.094 16.936 1.00 89.94 92 VAL A C 1
ATOM 729 O O . VAL A 1 92 ? -15.430 1.733 17.570 1.00 89.94 92 VAL A O 1
ATOM 732 N N . VAL A 1 93 ? -13.625 3.057 17.384 1.00 91.88 93 VAL A N 1
ATOM 733 C CA . VAL A 1 93 ? -13.894 3.798 18.631 1.00 91.88 93 VAL A CA 1
ATOM 734 C C . VAL A 1 93 ? -15.210 4.567 18.525 1.00 91.88 93 VAL A C 1
ATOM 736 O O . VAL A 1 93 ? -16.024 4.520 19.444 1.00 91.88 93 VAL A O 1
ATOM 739 N N . THR A 1 94 ? -15.460 5.209 17.384 1.00 94.25 94 THR A N 1
ATOM 740 C CA . THR A 1 94 ? -16.708 5.940 17.126 1.00 94.25 94 THR A CA 1
ATOM 741 C C . THR A 1 94 ? -17.929 5.017 17.202 1.00 94.25 94 THR A C 1
ATOM 743 O O . THR A 1 94 ? -18.917 5.357 17.853 1.00 94.25 94 THR A O 1
ATOM 746 N N . ALA A 1 95 ? -17.855 3.826 16.600 1.00 91.25 95 ALA A N 1
ATOM 747 C CA . ALA A 1 95 ? -18.926 2.832 16.670 1.00 91.25 95 ALA A CA 1
ATOM 748 C C . ALA A 1 95 ? -19.176 2.350 18.111 1.00 91.25 95 ALA A C 1
ATOM 750 O O . ALA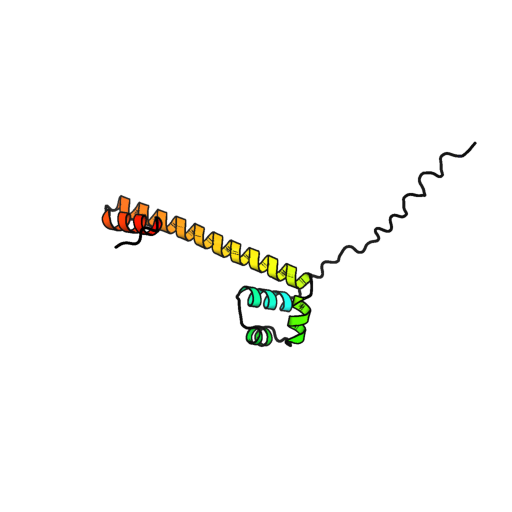 A 1 95 ? -20.324 2.209 18.533 1.00 91.25 95 ALA A O 1
ATOM 751 N N . LEU A 1 96 ? -18.111 2.151 18.896 1.00 90.56 96 LEU A N 1
ATOM 752 C CA . LEU A 1 96 ? -18.226 1.794 20.310 1.00 90.56 96 LEU A CA 1
ATOM 753 C C . LEU A 1 96 ? -18.926 2.898 21.118 1.00 90.56 96 LEU A C 1
ATOM 755 O O . LEU A 1 96 ? -19.835 2.607 21.894 1.00 90.56 96 LEU A O 1
ATOM 759 N N . GLU A 1 97 ? -18.533 4.161 20.933 1.00 92.19 97 GLU A N 1
ATOM 760 C CA . GLU A 1 97 ? -19.184 5.299 21.594 1.00 92.19 97 GLU A CA 1
ATOM 761 C C . GLU A 1 97 ? -20.671 5.395 21.249 1.00 92.19 97 GLU A C 1
ATOM 763 O O . GLU A 1 97 ? -21.484 5.700 22.126 1.00 92.19 97 GLU A O 1
ATOM 768 N N . GLN A 1 98 ? -21.028 5.139 19.989 1.00 93.56 98 GLN A N 1
ATOM 769 C CA . GLN A 1 98 ? -22.411 5.162 19.533 1.00 93.56 98 GLN A CA 1
ATOM 770 C C . GLN A 1 98 ? -23.251 4.096 20.248 1.00 93.56 98 GLN A C 1
ATOM 772 O O . GLN A 1 98 ? -24.233 4.450 20.901 1.00 93.56 98 GLN A O 1
ATOM 777 N N . HIS A 1 99 ? -22.830 2.828 20.225 1.00 90.69 99 HIS A N 1
ATOM 778 C CA . HIS A 1 99 ? -23.570 1.748 20.888 1.00 90.69 99 HIS A CA 1
ATOM 779 C C . HIS A 1 99 ? -23.667 1.940 22.409 1.00 90.69 99 HIS A C 1
ATOM 781 O O . HIS A 1 99 ? -24.696 1.633 23.011 1.00 90.69 99 HIS A O 1
ATOM 787 N N . LEU A 1 100 ? -22.640 2.518 23.044 1.00 90.88 100 LEU A N 1
ATOM 788 C CA . LEU A 1 100 ? -22.705 2.879 24.464 1.00 90.88 100 LEU A CA 1
ATOM 789 C C . LEU A 1 100 ? -23.757 3.962 24.752 1.00 90.88 100 LEU A C 1
ATOM 791 O O . LEU A 1 100 ? -24.413 3.902 25.791 1.00 90.88 100 LEU A O 1
ATOM 795 N N . ARG A 1 101 ? -23.932 4.946 23.859 1.00 91.88 101 ARG A N 1
ATOM 796 C CA . ARG A 1 101 ? -24.958 5.998 24.001 1.00 91.88 101 ARG A CA 1
ATOM 797 C C . ARG A 1 101 ? -26.366 5.481 23.720 1.00 91.88 101 ARG A C 1
ATOM 799 O O . ARG A 1 101 ? -27.307 5.935 24.364 1.00 91.88 101 ARG A O 1
ATOM 806 N N . GLU A 1 102 ? -26.501 4.558 22.775 1.00 93.19 102 GLU A N 1
ATOM 807 C CA . GLU A 1 102 ? -27.781 3.955 22.382 1.00 93.19 102 GLU A CA 1
ATOM 808 C C . GLU A 1 102 ? -28.273 2.903 23.393 1.00 93.19 102 GLU A C 1
ATOM 810 O O . GLU A 1 102 ? -29.457 2.577 23.417 1.00 93.19 102 GLU A O 1
ATOM 815 N N . GLY A 1 103 ? -27.399 2.448 24.299 1.00 88.75 103 GLY A N 1
ATOM 816 C CA . GLY A 1 103 ? -27.729 1.459 25.328 1.00 88.75 103 GLY A CA 1
ATOM 817 C C . GLY A 1 103 ? -27.549 0.010 24.870 1.00 88.75 103 GLY A C 1
ATOM 818 O O . GLY A 1 103 ? -27.899 -0.908 25.613 1.00 88.75 103 GLY A O 1
ATOM 819 N N . ASP A 1 104 ? -26.943 -0.207 23.702 1.00 91.44 104 ASP A N 1
ATOM 820 C CA . ASP A 1 104 ? -26.634 -1.519 23.124 1.00 91.44 104 ASP A CA 1
ATOM 821 C C . ASP A 1 104 ? -25.376 -2.125 23.771 1.00 91.44 104 ASP A C 1
ATOM 823 O O . ASP A 1 104 ? -24.351 -2.380 23.132 1.00 91.44 104 ASP A O 1
ATOM 827 N N . VAL A 1 105 ? -25.438 -2.340 25.088 1.00 87.56 105 VAL A N 1
ATOM 828 C CA . VAL A 1 105 ? -24.293 -2.765 25.913 1.00 87.56 105 VAL A CA 1
ATOM 829 C C . VAL A 1 105 ? -23.686 -4.089 25.431 1.00 87.56 105 VAL A C 1
ATOM 831 O O . VAL A 1 105 ? -22.473 -4.278 25.524 1.00 87.56 105 VAL A O 1
ATOM 834 N N . GLU A 1 106 ? -24.502 -4.997 24.894 1.00 88.56 106 GLU A N 1
ATOM 835 C CA . GLU A 1 106 ? -24.050 -6.292 24.373 1.00 88.56 106 GLU A CA 1
ATOM 836 C C . GLU A 1 106 ? -23.175 -6.132 23.120 1.00 88.56 106 GLU A C 1
ATOM 838 O O . GLU A 1 106 ? -22.052 -6.638 23.089 1.00 88.56 106 GLU A O 1
ATOM 843 N N . VAL A 1 107 ? -23.618 -5.324 22.150 1.00 88.50 107 VAL A N 1
ATOM 844 C CA . VAL A 1 107 ? -22.866 -5.026 20.918 1.00 88.50 107 VAL A CA 1
ATOM 845 C C . VAL A 1 107 ? -21.569 -4.275 21.235 1.00 88.50 107 VAL A C 1
ATOM 847 O O . VAL A 1 107 ? -20.503 -4.604 20.709 1.00 88.50 107 VAL A O 1
ATOM 850 N N . ALA A 1 108 ? -21.624 -3.309 22.157 1.00 86.31 108 ALA A N 1
ATOM 851 C CA . ALA A 1 108 ? -20.443 -2.584 22.625 1.00 86.31 108 ALA A CA 1
ATOM 852 C C . ALA A 1 108 ? -19.403 -3.519 23.279 1.00 86.31 108 ALA A C 1
ATOM 854 O O . ALA A 1 108 ? -18.198 -3.400 23.030 1.00 86.31 108 ALA A O 1
ATOM 855 N N . LEU A 1 109 ? -19.852 -4.480 24.095 1.00 87.94 109 LEU A N 1
ATOM 856 C CA . LEU A 1 109 ? -18.978 -5.472 24.726 1.00 87.94 109 LEU A CA 1
ATOM 857 C C . LEU A 1 109 ? -18.350 -6.433 23.711 1.00 87.94 109 LEU A C 1
ATOM 859 O O . LEU A 1 109 ? -17.176 -6.779 23.868 1.00 87.94 109 LEU A O 1
ATOM 863 N N .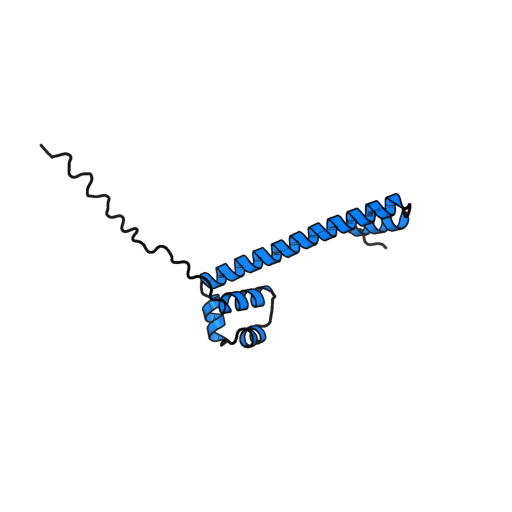 GLU A 1 110 ? -19.089 -6.866 22.688 1.00 87.62 110 GLU A N 1
ATOM 864 C CA . GLU A 1 110 ? -18.547 -7.708 21.614 1.00 87.62 110 GLU A CA 1
ATOM 865 C C . GLU A 1 110 ? -17.455 -6.988 20.817 1.00 87.62 110 GLU A C 1
ATOM 867 O O . GLU A 1 110 ? -16.358 -7.533 20.660 1.00 87.62 110 GLU A O 1
ATOM 872 N N . LEU A 1 111 ? -17.705 -5.742 20.400 1.00 85.44 111 LEU A N 1
ATOM 873 C CA . LEU A 1 111 ? -16.716 -4.891 19.726 1.00 85.44 111 LEU A CA 1
ATOM 874 C C . LEU A 1 111 ? -15.447 -4.721 20.572 1.00 85.44 111 LEU A C 1
ATOM 876 O O . LEU A 1 111 ? -14.336 -4.933 20.083 1.00 85.44 111 LEU A O 1
ATOM 880 N N . PHE A 1 112 ? -15.598 -4.422 21.865 1.00 86.12 112 PHE A N 1
ATOM 881 C CA . PHE A 1 112 ? -14.466 -4.284 22.782 1.00 86.12 112 PHE A CA 1
ATOM 882 C C . PHE A 1 112 ? -13.656 -5.584 22.925 1.00 86.12 112 PHE A C 1
ATOM 884 O O . PHE A 1 112 ? -12.423 -5.557 22.935 1.00 86.12 112 PHE A O 1
ATOM 891 N N . ARG A 1 113 ? -14.319 -6.744 23.009 1.00 86.00 113 ARG A N 1
ATOM 892 C CA . ARG A 1 113 ? -13.641 -8.053 23.072 1.00 86.00 113 ARG A CA 1
ATOM 893 C C . ARG A 1 113 ? -12.879 -8.359 21.785 1.00 86.00 113 ARG A C 1
ATOM 895 O O . ARG A 1 113 ? -11.729 -8.797 21.864 1.00 86.00 113 ARG A O 1
ATOM 902 N N . ALA A 1 114 ? -13.485 -8.073 20.631 1.00 84.12 114 ALA A N 1
ATOM 903 C CA . ALA A 1 114 ? -12.851 -8.228 19.327 1.00 84.12 114 ALA A CA 1
ATOM 904 C C . ALA A 1 114 ? -11.586 -7.358 19.205 1.00 84.12 114 ALA A C 1
ATOM 906 O O . ALA A 1 114 ? -10.547 -7.854 18.770 1.00 84.12 114 ALA A O 1
ATOM 907 N N . MET A 1 115 ? -11.629 -6.106 19.681 1.00 81.31 115 MET A N 1
ATOM 908 C CA . MET A 1 115 ? -10.458 -5.216 19.729 1.00 81.31 115 MET A CA 1
ATOM 909 C C . MET A 1 115 ? -9.336 -5.738 20.634 1.00 81.31 115 MET A C 1
ATOM 911 O O . MET A 1 115 ? -8.161 -5.596 20.309 1.00 81.31 115 MET A O 1
ATOM 915 N N . GLN A 1 116 ? -9.676 -6.362 21.764 1.00 80.50 116 GLN A N 1
ATOM 916 C CA . GLN A 1 116 ? -8.704 -6.916 22.717 1.00 80.50 116 GLN A CA 1
ATOM 917 C C . GLN A 1 116 ? -8.051 -8.224 22.233 1.00 80.50 116 GLN A C 1
ATOM 919 O O . GLN A 1 116 ? -7.271 -8.831 22.969 1.00 80.50 116 GLN A O 1
ATOM 924 N N . GLY A 1 117 ? -8.401 -8.714 21.037 1.00 72.00 117 GLY A N 1
ATOM 925 C CA . GLY A 1 117 ? -7.920 -9.997 20.522 1.00 72.00 117 GLY A CA 1
ATOM 926 C C . GLY A 1 117 ? -8.400 -11.203 21.336 1.00 72.00 117 GLY A C 1
ATOM 927 O O . GLY A 1 117 ? -7.885 -12.308 21.163 1.00 72.00 117 GLY A O 1
ATOM 928 N N . ARG A 1 118 ? -9.389 -11.023 22.223 1.00 59.19 118 ARG A N 1
ATOM 929 C CA . ARG A 1 118 ? -10.027 -12.138 22.924 1.00 59.19 118 ARG A CA 1
ATOM 930 C C . ARG A 1 118 ? -11.102 -12.687 22.008 1.00 59.19 118 ARG A C 1
ATOM 932 O O . ARG A 1 118 ? -12.202 -12.148 21.927 1.00 59.19 118 ARG A O 1
ATOM 939 N N . ARG A 1 119 ? -10.732 -13.731 21.272 1.00 49.62 119 ARG A N 1
ATOM 940 C CA . ARG A 1 119 ? -11.637 -14.484 20.408 1.00 49.62 119 ARG A CA 1
ATOM 941 C C . ARG A 1 119 ? -12.879 -14.885 21.215 1.00 49.62 119 ARG A C 1
ATOM 943 O O . ARG A 1 119 ? -12.742 -15.411 22.316 1.00 49.62 119 ARG A O 1
ATOM 950 N N . LEU A 1 120 ? -14.056 -14.565 20.678 1.00 53.84 120 LEU A N 1
ATOM 951 C CA . LEU A 1 120 ? -15.344 -15.000 21.210 1.00 53.84 120 LEU A CA 1
ATOM 952 C C . LEU A 1 120 ? -15.378 -16.533 21.087 1.00 53.84 120 LEU A C 1
ATOM 954 O O . LEU A 1 120 ? -15.282 -17.048 19.969 1.00 53.84 120 LEU A O 1
ATOM 958 N N . GLU A 1 121 ? -15.382 -17.230 22.223 1.00 48.41 121 GLU A N 1
ATOM 959 C CA . GLU A 1 121 ? -15.693 -18.666 22.303 1.00 48.41 121 GLU A CA 1
ATOM 960 C C . GLU A 1 121 ? -17.195 -18.872 22.476 1.00 48.41 121 GLU A C 1
ATOM 962 O O . GLU A 1 121 ? -17.810 -18.065 23.216 1.00 48.41 121 GLU A O 1
#

Foldseek 3Di:
DDDPPPPPPP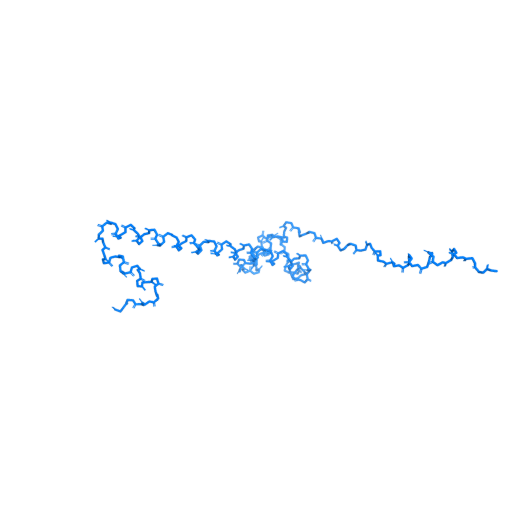PVPPPPPDPPVPLPADDPLLLQLLLCVLVVHDPVVSCVVSVHDPVVVVVLVPDPNSVVSNVVSNVVVVVVVVVVVVVVVVVLVVVLVVCVVVVVVVVSVVSVCVVVVNDDD

Radius of gyration: 28.74 Å; chains: 1; bounding box: 91×56×49 Å

Secondary structure (DSSP, 8-state):
---TTSSSSSS-------------PPPHHHHHHHHHHHTT--HHHHHHHHT--HHHHHHHHTSHHHHHHHHHHHHHHHHHHHHHHHHHHHHHHHHHHHHHHHT-HHHHHHHHHHHTT----